Protein AF-C3YVS1-F1 (afdb_monomer)

Mean predicted aligned error: 5.92 Å

Solvent-accessible surface area (backbone atoms only — not comparable to full-atom values): 6008 Å² total; per-residue (Å²): 135,83,88,75,77,94,66,89,79,67,25,54,51,3,20,16,44,55,91,91,60,94,63,63,44,61,14,51,52,4,17,17,18,78,42,64,54,23,59,60,59,43,60,16,52,51,6,18,15,14,72,46,65,37,21,48,58,56,48,67,18,52,54,3,20,16,13,49,66,43,23,52,57,61,46,60,14,50,60,38,17,16,18,78,41,64,38,21,53,59,60,43,71,26,54,66,41,26,40,24,86,44,65,35,20,49,56,59,44,73,48,56,93,97,57,80,39,76,64,128

Secondary structure (DSSP, 8-state):
-----SSPPPPPTTEE--TT-SSPEEPPTTEE--STT-SSPEEPPTTEE--STT-SS-EEPPTTEE--TT-SSPEEPPTTEE--STTBSSPEEPPTTEE--STT-SS-EEPPTT------

Structure (mmCIF, N/CA/C/O backbone):
data_AF-C3YVS1-F1
#
_entry.id   AF-C3YVS1-F1
#
loop_
_atom_site.group_PDB
_atom_site.id
_atom_site.type_symbol
_atom_site.label_atom_id
_atom_site.label_alt_id
_atom_site.label_comp_id
_atom_site.label_asym_id
_atom_site.label_entity_id
_atom_site.label_seq_id
_atom_site.pdbx_PDB_ins_code
_atom_site.Cartn_x
_atom_site.Cartn_y
_atom_site.Cartn_z
_atom_site.occupancy
_atom_site.B_iso_or_equiv
_atom_site.auth_seq_id
_atom_site.auth_comp_id
_atom_site.auth_asym_id
_atom_site.auth_atom_id
_atom_site.pdbx_PDB_model_num
ATOM 1 N N . MET A 1 1 ? 28.703 -15.772 -34.503 1.00 38.44 1 MET A N 1
ATOM 2 C CA . MET A 1 1 ? 28.481 -14.381 -34.946 1.00 38.44 1 MET A CA 1
ATOM 3 C C . MET A 1 1 ? 27.187 -13.944 -34.296 1.00 38.44 1 MET A C 1
ATOM 5 O O . MET A 1 1 ? 26.177 -14.578 -34.560 1.00 38.44 1 MET A O 1
ATOM 9 N N . GLY A 1 2 ? 27.259 -13.029 -33.328 1.00 48.72 2 GLY A N 1
ATOM 10 C CA . GLY A 1 2 ? 26.084 -12.569 -32.587 1.00 48.72 2 GLY A CA 1
ATOM 11 C C . GLY A 1 2 ? 25.277 -11.610 -33.449 1.00 48.72 2 GLY A C 1
ATOM 12 O O . GLY A 1 2 ? 25.853 -10.711 -34.059 1.00 48.72 2 GLY A O 1
ATOM 13 N N . GLU A 1 3 ? 23.976 -11.841 -33.538 1.00 54.28 3 GLU A N 1
ATOM 14 C CA . GLU A 1 3 ? 23.042 -10.970 -34.240 1.00 54.28 3 GLU A CA 1
ATOM 15 C C . GLU A 1 3 ? 22.994 -9.623 -33.505 1.00 54.28 3 GLU A C 1
ATOM 17 O O . GLU A 1 3 ? 22.513 -9.527 -32.377 1.00 54.28 3 GLU A O 1
ATOM 22 N N . GLY A 1 4 ? 23.587 -8.592 -34.109 1.00 60.88 4 GLY A N 1
ATOM 23 C CA . GLY A 1 4 ? 23.464 -7.217 -33.639 1.00 60.88 4 GLY A CA 1
ATOM 24 C C . GLY A 1 4 ? 22.147 -6.626 -34.134 1.00 60.88 4 GLY A C 1
ATOM 25 O O . GLY A 1 4 ? 21.899 -6.626 -35.338 1.00 60.88 4 GLY A O 1
ATOM 26 N N . SER A 1 5 ? 21.314 -6.136 -33.215 1.00 69.19 5 SER A N 1
ATOM 27 C CA . SER A 1 5 ? 20.077 -5.412 -33.540 1.00 69.19 5 SER A CA 1
ATOM 28 C C . SER A 1 5 ? 20.389 -4.080 -34.234 1.00 69.19 5 SER A C 1
ATOM 30 O O . SER A 1 5 ? 21.301 -3.369 -33.813 1.00 69.19 5 SER A O 1
ATOM 32 N N . THR A 1 6 ? 19.622 -3.719 -35.268 1.00 78.44 6 THR A N 1
ATOM 33 C CA . THR A 1 6 ? 19.687 -2.401 -35.933 1.00 78.44 6 THR A CA 1
ATOM 34 C C . THR A 1 6 ? 18.857 -1.330 -35.231 1.00 78.44 6 THR A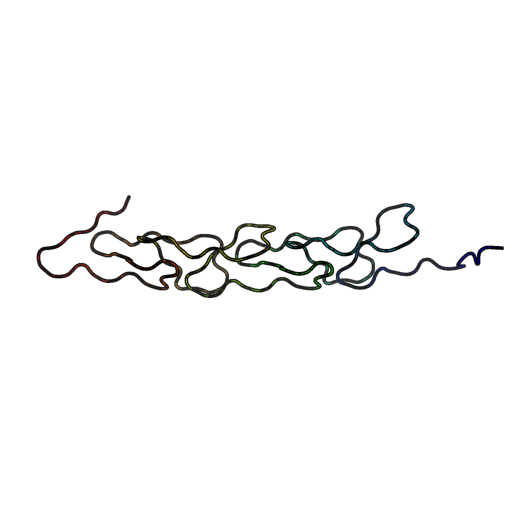 C 1
ATOM 36 O O . THR A 1 6 ? 18.905 -0.169 -35.630 1.00 78.44 6 THR A O 1
ATOM 39 N N . GLU A 1 7 ? 18.089 -1.705 -34.207 1.00 75.56 7 GLU A N 1
ATOM 40 C CA . GLU A 1 7 ? 17.150 -0.815 -33.527 1.00 75.56 7 GLU A CA 1
ATOM 41 C C . GLU A 1 7 ? 17.198 -1.005 -32.007 1.00 75.56 7 GLU A C 1
ATOM 43 O O . GLU A 1 7 ? 17.441 -2.105 -31.496 1.00 75.56 7 GLU A O 1
ATOM 48 N N . CYS A 1 8 ? 16.956 0.087 -31.281 1.00 82.00 8 CYS A N 1
ATOM 49 C CA . CYS A 1 8 ? 16.718 0.053 -29.843 1.00 82.00 8 CYS A CA 1
ATOM 50 C C . CYS A 1 8 ? 15.241 -0.266 -29.605 1.00 82.00 8 CYS A C 1
ATOM 52 O O . CYS A 1 8 ? 14.374 0.463 -30.080 1.00 82.00 8 CYS A O 1
ATOM 54 N N . LEU A 1 9 ? 14.960 -1.341 -28.868 1.00 86.94 9 LEU A N 1
ATOM 55 C CA . LEU A 1 9 ? 13.597 -1.701 -28.484 1.00 86.94 9 LEU A CA 1
ATOM 56 C C . LEU A 1 9 ? 13.250 -1.093 -27.121 1.00 86.94 9 LEU A C 1
ATOM 58 O O . LEU A 1 9 ? 14.022 -1.229 -26.169 1.00 86.94 9 LEU A O 1
ATOM 62 N N . ASP A 1 10 ? 12.068 -0.486 -27.020 1.00 89.69 10 ASP A N 1
ATOM 63 C CA . ASP A 1 10 ? 11.526 -0.026 -25.744 1.00 89.69 10 ASP A CA 1
ATOM 64 C C . ASP A 1 10 ? 11.265 -1.197 -24.797 1.00 89.69 10 ASP A C 1
ATOM 66 O O . ASP A 1 10 ? 10.708 -2.234 -25.172 1.00 89.69 10 ASP A O 1
ATOM 70 N N . CYS A 1 11 ? 11.604 -1.012 -23.522 1.00 91.75 11 CYS A N 1
ATOM 71 C CA . CYS A 1 11 ? 11.196 -1.973 -22.510 1.00 91.75 11 CYS A CA 1
ATOM 72 C C . CYS A 1 11 ? 9.676 -2.001 -22.376 1.00 91.75 11 CYS A C 1
ATOM 74 O O . CYS A 1 11 ? 9.061 -0.939 -22.343 1.00 91.75 11 CYS A O 1
ATOM 76 N N . PRO A 1 12 ? 9.048 -3.181 -22.262 1.00 94.06 12 PRO A N 1
ATOM 77 C CA . PRO A 1 12 ? 7.625 -3.244 -21.970 1.00 94.06 12 PRO A CA 1
ATOM 78 C C . PRO A 1 12 ? 7.338 -2.665 -20.578 1.00 94.06 12 PRO A C 1
ATOM 80 O O . PRO A 1 12 ? 8.220 -2.639 -19.714 1.00 94.06 12 PRO A O 1
ATOM 83 N N . ALA A 1 13 ? 6.087 -2.259 -20.350 1.00 94.88 13 ALA A N 1
ATOM 84 C CA . ALA A 1 13 ? 5.615 -1.860 -19.028 1.00 94.88 13 ALA A CA 1
ATOM 85 C C . ALA A 1 13 ? 5.919 -2.950 -17.980 1.00 94.88 13 ALA A C 1
ATOM 87 O O . ALA A 1 13 ? 6.004 -4.142 -18.289 1.00 94.88 13 ALA A O 1
ATOM 88 N N . GLY A 1 14 ? 6.140 -2.522 -16.742 1.00 94.81 14 GLY A N 1
ATOM 89 C CA . GLY A 1 14 ? 6.629 -3.363 -15.653 1.00 94.81 14 GLY A CA 1
ATOM 90 C C . GLY A 1 14 ? 8.130 -3.642 -15.716 1.00 94.81 14 GLY A C 1
ATOM 91 O O . GLY A 1 14 ? 8.688 -4.228 -14.792 1.00 94.81 14 GLY A O 1
ATOM 92 N N . LYS A 1 15 ? 8.826 -3.207 -16.769 1.00 96.00 15 LYS A N 1
ATOM 93 C CA . LYS A 1 15 ? 10.280 -3.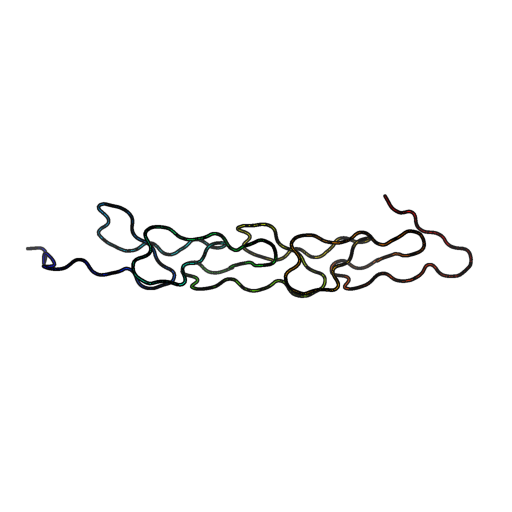303 -16.877 1.00 96.00 15 LYS A CA 1
ATOM 94 C C . LYS A 1 15 ? 10.901 -1.941 -17.142 1.00 96.00 15 LYS A C 1
ATOM 96 O O . LYS A 1 15 ? 10.233 -1.015 -17.590 1.00 96.00 15 LYS A O 1
ATOM 101 N N . TYR A 1 16 ? 12.198 -1.848 -16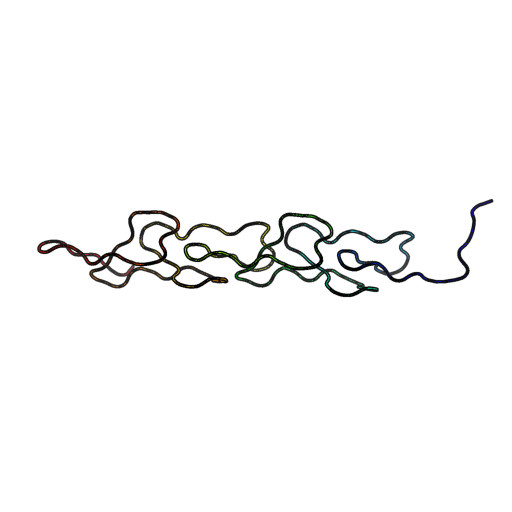.889 1.00 94.75 16 TYR A N 1
ATOM 102 C CA . TYR A 1 16 ? 12.992 -0.662 -17.154 1.00 94.75 16 TYR A CA 1
ATOM 103 C C . TYR A 1 16 ? 14.351 -1.016 -17.760 1.00 94.75 16 TYR A C 1
ATOM 105 O O . TYR A 1 16 ? 14.852 -2.138 -17.618 1.00 94.75 16 TYR A O 1
ATOM 113 N N . SER A 1 17 ? 14.970 -0.043 -18.423 1.00 93.38 17 SER A N 1
ATOM 114 C CA . SER A 1 17 ? 16.354 -0.140 -18.876 1.00 93.38 17 SER A CA 1
ATOM 115 C C . SER A 1 17 ? 17.076 1.194 -18.745 1.00 93.38 17 SER A C 1
ATOM 117 O O . SER A 1 17 ? 16.641 2.200 -19.294 1.00 93.38 17 SER A O 1
ATOM 119 N N . ASN A 1 18 ? 18.214 1.189 -18.050 1.00 88.50 18 ASN A N 1
ATOM 120 C CA . ASN A 1 18 ? 19.160 2.304 -18.032 1.00 88.50 18 ASN A CA 1
ATOM 121 C C . ASN A 1 18 ? 20.266 2.112 -19.091 1.00 88.50 18 ASN A C 1
ATOM 123 O O . ASN A 1 18 ? 20.315 1.084 -19.769 1.00 88.50 18 ASN A O 1
ATOM 127 N N . GLU A 1 19 ? 21.150 3.103 -19.236 1.00 86.94 19 GLU A N 1
ATOM 128 C CA . GLU A 1 19 ? 22.192 3.122 -20.274 1.00 86.94 19 GLU A CA 1
ATOM 129 C C . GLU A 1 19 ? 23.020 1.827 -20.353 1.00 86.94 19 GLU A C 1
ATOM 131 O O . GLU A 1 19 ? 23.465 1.280 -19.342 1.00 86.94 19 GLU A O 1
ATOM 136 N N . GLY A 1 20 ? 23.245 1.358 -21.586 1.00 80.12 20 GLY A N 1
ATOM 137 C CA . GLY A 1 20 ? 24.151 0.248 -21.894 1.00 80.12 20 GLY A CA 1
ATOM 138 C C . GLY A 1 20 ? 23.620 -1.159 -21.602 1.00 80.12 20 GLY A C 1
ATOM 139 O O . GLY A 1 20 ? 24.382 -2.120 -21.708 1.00 80.12 20 GLY A O 1
ATOM 140 N N . ARG A 1 21 ? 22.342 -1.323 -21.236 1.00 81.38 21 ARG A N 1
ATOM 141 C CA . ARG A 1 21 ? 21.767 -2.657 -21.012 1.00 81.38 21 ARG A CA 1
ATOM 142 C C . ARG A 1 21 ? 21.483 -3.402 -22.311 1.00 81.38 21 ARG A C 1
ATOM 144 O O . ARG A 1 21 ? 20.989 -2.846 -23.283 1.00 81.38 21 ARG A O 1
ATOM 151 N N . THR A 1 22 ? 21.718 -4.709 -22.264 1.00 84.88 22 THR A N 1
ATOM 152 C CA . THR A 1 22 ? 21.375 -5.661 -23.330 1.00 84.88 22 THR A CA 1
ATOM 153 C C . THR A 1 22 ? 19.995 -6.301 -23.139 1.00 84.88 22 THR A C 1
ATOM 155 O O . THR A 1 22 ? 19.521 -7.001 -24.029 1.00 84.88 22 THR A O 1
ATOM 158 N N . ALA A 1 23 ? 19.349 -6.077 -21.986 1.00 87.75 23 ALA A N 1
ATOM 159 C CA . ALA A 1 23 ? 18.009 -6.561 -21.659 1.00 87.75 23 ALA A CA 1
ATOM 160 C C . ALA A 1 23 ? 17.334 -5.694 -20.578 1.00 87.75 23 ALA A C 1
ATOM 162 O O . ALA A 1 23 ? 17.999 -5.148 -19.692 1.00 87.75 23 ALA A O 1
ATOM 163 N N . CYS A 1 24 ? 16.002 -5.629 -20.6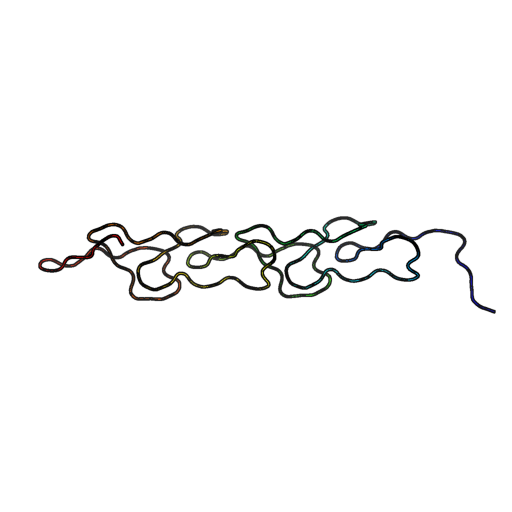12 1.00 93.00 24 CYS A N 1
ATOM 164 C CA . CYS A 1 24 ? 15.190 -4.926 -19.617 1.00 93.00 24 CYS A CA 1
ATOM 165 C C . CYS A 1 24 ? 15.158 -5.664 -18.272 1.00 93.00 24 CYS A C 1
ATOM 167 O O . CYS A 1 24 ? 14.922 -6.875 -18.237 1.00 93.00 24 CYS A O 1
ATOM 169 N N . ALA A 1 25 ? 15.311 -4.935 -17.165 1.00 94.94 25 ALA A N 1
ATOM 170 C CA . ALA A 1 25 ? 15.080 -5.471 -15.825 1.00 94.94 25 ALA A CA 1
ATOM 171 C C . ALA A 1 25 ? 13.616 -5.299 -15.404 1.00 94.94 25 ALA A C 1
ATOM 173 O O . ALA A 1 25 ? 13.027 -4.261 -15.700 1.00 94.94 25 ALA A O 1
ATOM 174 N N . PRO A 1 26 ? 13.019 -6.279 -14.707 1.00 96.06 26 PRO A N 1
ATOM 175 C CA . PRO A 1 26 ? 11.717 -6.088 -14.082 1.00 96.06 26 PRO A CA 1
ATOM 176 C C . PRO A 1 26 ? 11.796 -5.047 -12.958 1.00 96.06 26 PRO A C 1
ATOM 178 O O . PRO A 1 26 ? 12.831 -4.910 -12.304 1.00 96.06 26 PRO A O 1
ATOM 181 N N . CYS A 1 27 ? 10.696 -4.332 -12.723 1.00 96.75 27 CYS A N 1
ATOM 182 C CA . CYS A 1 27 ? 10.520 -3.559 -11.495 1.00 96.75 27 CYS A CA 1
ATOM 183 C C . CYS A 1 27 ? 10.553 -4.485 -10.285 1.00 96.75 27 CYS A C 1
ATOM 185 O O . CYS A 1 27 ? 9.999 -5.582 -10.359 1.00 96.75 27 CYS A O 1
ATOM 187 N N . ALA A 1 28 ? 11.186 -4.065 -9.190 1.00 96.94 28 ALA A N 1
ATOM 188 C CA . ALA A 1 28 ? 11.189 -4.867 -7.976 1.00 96.94 28 ALA A CA 1
ATOM 189 C C . ALA A 1 28 ? 9.789 -4.888 -7.339 1.00 96.94 28 ALA A C 1
ATOM 191 O O . ALA A 1 28 ? 8.934 -4.049 -7.634 1.00 96.94 28 ALA A O 1
ATOM 192 N N . ALA A 1 29 ? 9.547 -5.834 -6.432 1.00 96.50 29 ALA A N 1
ATOM 193 C CA . ALA A 1 29 ? 8.349 -5.788 -5.601 1.00 96.50 29 ALA A CA 1
ATOM 194 C C . ALA A 1 29 ? 8.319 -4.471 -4.797 1.00 96.50 29 ALA A C 1
ATOM 196 O O . ALA A 1 29 ? 9.340 -4.016 -4.283 1.00 96.50 29 ALA A O 1
ATOM 197 N N . GLY A 1 30 ? 7.138 -3.864 -4.684 1.00 96.69 30 GLY A N 1
ATOM 198 C CA . GLY A 1 30 ? 6.961 -2.518 -4.133 1.00 96.69 30 GLY A CA 1
ATOM 199 C C . GLY A 1 30 ? 7.198 -1.396 -5.146 1.00 96.69 30 GLY A C 1
ATOM 200 O O . GLY A 1 30 ? 7.023 -0.227 -4.805 1.00 96.69 30 GLY A O 1
ATOM 201 N N . GLU A 1 31 ? 7.531 -1.729 -6.391 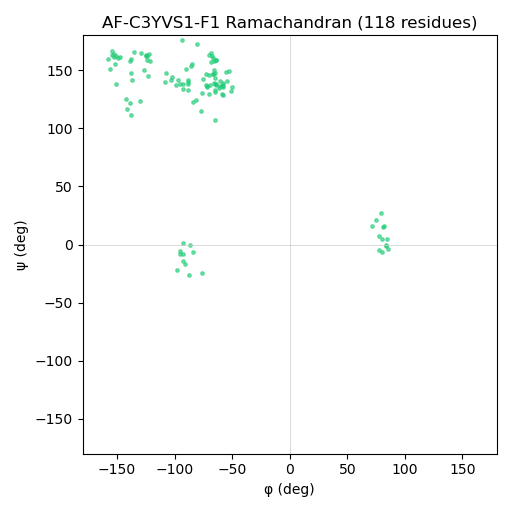1.00 97.69 31 GLU A N 1
ATOM 202 C CA . GLU A 1 31 ? 7.667 -0.795 -7.503 1.00 97.69 31 GLU A CA 1
ATOM 203 C C . GLU A 1 31 ? 6.779 -1.211 -8.684 1.00 97.69 31 GLU A C 1
ATOM 205 O O . GLU A 1 31 ? 6.307 -2.349 -8.779 1.00 97.69 31 GLU A O 1
ATOM 210 N N . PHE A 1 32 ? 6.548 -0.268 -9.592 1.00 97.38 32 PHE A N 1
ATOM 211 C CA . PHE A 1 32 ? 5.797 -0.463 -10.818 1.00 97.38 32 PHE A CA 1
ATOM 212 C C . PHE A 1 32 ? 6.330 0.414 -11.956 1.00 97.38 32 PHE A C 1
ATOM 214 O O . PHE A 1 32 ? 7.024 1.407 -11.739 1.00 97.38 32 PHE A O 1
ATOM 221 N N . SER A 1 33 ? 5.985 0.058 -13.189 1.00 96.94 33 SER A N 1
ATOM 222 C CA . SER A 1 33 ? 6.147 0.929 -14.354 1.00 96.94 33 SER A CA 1
ATOM 223 C C . SER A 1 33 ? 4.945 0.759 -15.270 1.00 96.94 33 SER A C 1
ATOM 225 O O . SER A 1 33 ? 4.719 -0.324 -15.805 1.00 96.94 33 SER A O 1
ATOM 227 N N . ASN A 1 34 ? 4.167 1.818 -15.465 1.00 96.12 34 ASN A N 1
ATOM 228 C CA . ASN A 1 34 ? 2.955 1.776 -16.284 1.00 96.12 34 ASN A CA 1
ATOM 229 C C . ASN A 1 34 ? 3.195 2.176 -17.750 1.00 96.12 34 ASN A C 1
ATOM 231 O O . ASN A 1 34 ? 2.243 2.219 -18.527 1.00 96.12 34 ASN A O 1
ATOM 235 N N . ILE A 1 35 ? 4.438 2.491 -18.128 1.00 94.50 35 ILE A N 1
ATOM 236 C CA . ILE A 1 35 ? 4.791 2.959 -19.472 1.00 94.50 35 ILE A CA 1
ATOM 237 C C . ILE A 1 35 ? 5.848 2.057 -20.120 1.00 94.50 35 ILE A C 1
ATOM 239 O O . ILE A 1 35 ? 6.737 1.551 -19.429 1.00 94.50 35 ILE A O 1
ATOM 243 N N . PRO A 1 36 ? 5.785 1.856 -21.447 1.00 92.56 36 PRO A N 1
ATOM 244 C CA . PRO A 1 36 ? 6.913 1.311 -22.183 1.00 92.56 36 PRO A CA 1
ATOM 245 C C . PRO A 1 36 ? 8.075 2.319 -22.221 1.00 92.56 36 PRO A C 1
ATOM 247 O O . PRO A 1 36 ? 7.873 3.521 -22.054 1.00 92.56 36 PRO A O 1
ATOM 250 N N . GLY A 1 37 ? 9.296 1.828 -22.430 1.00 91.62 37 GLY A N 1
ATOM 251 C CA . GLY A 1 37 ? 10.501 2.658 -22.529 1.00 91.62 37 GLY A CA 1
ATOM 252 C C . GLY A 1 37 ? 10.955 3.267 -21.198 1.00 91.62 37 GLY A C 1
ATOM 253 O O . GLY A 1 37 ? 11.753 4.202 -21.186 1.00 91.62 37 GLY A O 1
ATOM 254 N N . ALA A 1 38 ? 10.458 2.764 -20.062 1.00 93.75 38 ALA A N 1
ATOM 255 C CA . ALA A 1 38 ? 10.833 3.287 -18.754 1.00 93.75 38 ALA A CA 1
ATOM 256 C C . ALA A 1 38 ? 12.341 3.131 -18.492 1.00 93.75 38 ALA A C 1
ATOM 258 O O . ALA A 1 38 ? 12.929 2.067 -18.701 1.00 93.75 38 ALA A O 1
ATOM 259 N N . THR A 1 39 ? 12.969 4.190 -17.986 1.00 94.31 39 THR A N 1
ATOM 260 C CA . THR A 1 39 ? 14.390 4.185 -17.599 1.00 94.31 39 THR A CA 1
ATOM 261 C C . THR A 1 39 ? 14.600 3.796 -16.136 1.00 94.31 39 THR A C 1
ATOM 263 O O . THR A 1 39 ? 15.698 3.394 -15.751 1.00 94.31 39 THR A O 1
ATOM 266 N N . SER A 1 40 ? 13.538 3.860 -15.333 1.00 94.81 40 SER A N 1
ATOM 267 C CA . SER A 1 40 ? 13.470 3.432 -13.938 1.00 94.81 40 SER A CA 1
ATOM 268 C C . SER A 1 40 ? 12.038 3.036 -13.569 1.00 94.81 40 SER A C 1
ATOM 270 O O . SER A 1 40 ? 11.083 3.407 -14.253 1.00 94.81 40 SER A O 1
ATOM 272 N N . CYS A 1 41 ? 11.888 2.281 -12.482 1.00 96.38 41 CYS A N 1
ATOM 273 C CA . CYS A 1 41 ? 10.584 1.981 -11.900 1.00 96.38 41 CYS A CA 1
ATOM 274 C C . CYS A 1 41 ? 10.188 3.033 -10.865 1.00 96.38 41 CYS A C 1
ATOM 276 O O . CYS A 1 41 ? 11.037 3.657 -10.227 1.00 96.38 41 CYS A O 1
ATOM 278 N N . GLN A 1 42 ? 8.884 3.234 -10.709 1.00 97.00 42 GLN A N 1
ATOM 279 C CA . GLN A 1 42 ? 8.311 4.095 -9.686 1.00 97.00 42 GLN A CA 1
ATOM 280 C C . GLN A 1 42 ? 7.928 3.253 -8.474 1.00 97.00 42 GLN A C 1
ATOM 282 O O . GLN A 1 42 ? 7.355 2.177 -8.617 1.00 97.00 42 GLN A O 1
ATOM 287 N N . LYS A 1 43 ? 8.201 3.738 -7.264 1.00 97.69 43 LYS A N 1
ATOM 288 C CA . LYS A 1 43 ? 7.709 3.075 -6.054 1.00 97.69 43 LYS A CA 1
ATOM 289 C C . LYS A 1 43 ? 6.192 3.157 -5.983 1.00 97.69 43 LYS A C 1
ATOM 291 O O . LYS A 1 43 ? 5.605 4.171 -6.363 1.00 97.69 43 LYS A O 1
ATOM 296 N N . CYS A 1 44 ? 5.570 2.127 -5.422 1.00 97.75 44 CYS A N 1
ATOM 297 C CA . CYS A 1 44 ? 4.163 2.202 -5.073 1.00 97.75 44 CYS A CA 1
ATOM 298 C C . CYS A 1 44 ? 3.931 3.362 -4.103 1.00 97.75 44 CYS A C 1
ATOM 300 O O . CYS A 1 44 ? 4.635 3.443 -3.090 1.00 97.75 44 CYS A O 1
ATOM 302 N N . PRO A 1 45 ? 2.973 4.259 -4.387 1.00 97.56 45 PRO A N 1
ATOM 303 C CA . PRO A 1 45 ? 2.667 5.357 -3.486 1.00 97.56 45 PRO A CA 1
ATOM 304 C C . PRO A 1 45 ? 2.130 4.818 -2.156 1.00 97.56 45 PRO A C 1
ATOM 306 O O . PRO A 1 45 ? 1.618 3.697 -2.081 1.00 97.56 45 PRO A O 1
ATOM 309 N N . ALA A 1 46 ? 2.219 5.631 -1.102 1.00 97.44 46 ALA A N 1
ATOM 310 C CA . ALA A 1 46 ? 1.616 5.289 0.181 1.00 97.44 46 ALA A CA 1
ATOM 311 C C . ALA A 1 46 ? 0.114 4.981 0.014 1.00 97.44 46 ALA A C 1
ATOM 313 O O . ALA A 1 46 ? -0.583 5.604 -0.788 1.00 97.44 46 ALA A O 1
ATOM 314 N N . GLY A 1 47 ? -0.367 3.978 0.744 1.00 97.38 47 GLY A N 1
ATOM 315 C CA . GLY A 1 47 ? -1.692 3.390 0.567 1.00 97.38 47 GLY A CA 1
AT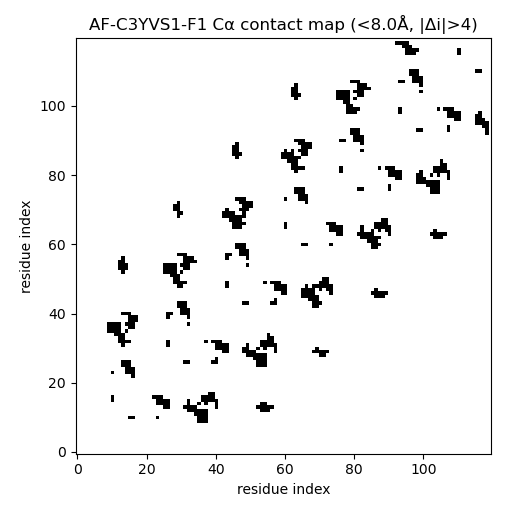OM 316 C C . GLY A 1 47 ? -1.780 2.334 -0.533 1.00 97.38 47 GLY A C 1
ATOM 317 O O . GLY A 1 47 ? -2.843 1.740 -0.711 1.00 97.38 47 GLY A O 1
ATOM 318 N N . GLN A 1 48 ? -0.692 2.056 -1.251 1.00 98.12 48 GLN A N 1
ATOM 319 C CA . GLN A 1 48 ? -0.637 1.005 -2.263 1.00 98.12 48 GLN A CA 1
ATOM 320 C C . GLN A 1 48 ? 0.574 0.090 -2.054 1.00 98.12 48 GLN A C 1
ATOM 322 O O . GLN A 1 48 ? 1.489 0.396 -1.285 1.00 98.12 48 GLN A O 1
ATOM 327 N N . TYR A 1 49 ? 0.559 -1.063 -2.715 1.00 97.75 49 TYR A N 1
ATOM 328 C CA . TYR A 1 49 ? 1.623 -2.059 -2.644 1.00 97.75 49 TYR A CA 1
ATOM 329 C C . TYR A 1 49 ? 1.732 -2.869 -3.936 1.00 97.75 49 TYR A C 1
ATOM 331 O O . TYR A 1 49 ? 0.794 -2.932 -4.723 1.00 97.75 49 TYR A O 1
ATOM 339 N N . SER A 1 50 ? 2.864 -3.532 -4.142 1.00 97.56 50 SER A N 1
ATOM 340 C CA . SER A 1 50 ? 3.071 -4.461 -5.258 1.00 97.56 50 SER A CA 1
ATOM 341 C C . SER A 1 50 ? 3.828 -5.686 -4.756 1.00 97.56 50 SER A C 1
ATOM 343 O O . SER A 1 50 ? 4.914 -5.557 -4.195 1.00 97.56 50 SER A O 1
ATOM 345 N N . THR A 1 51 ? 3.255 -6.878 -4.913 1.00 95.69 51 THR A N 1
ATOM 346 C CA . THR A 1 51 ? 3.875 -8.132 -4.447 1.00 95.69 51 THR A CA 1
ATOM 347 C C . THR A 1 51 ? 4.805 -8.755 -5.478 1.00 95.69 51 THR A C 1
ATOM 349 O O . THR A 1 51 ? 5.710 -9.497 -5.103 1.00 95.69 51 THR A O 1
ATOM 352 N N . ALA A 1 52 ? 4.570 -8.489 -6.762 1.00 94.12 52 ALA A N 1
ATOM 353 C CA . ALA A 1 52 ? 5.258 -9.143 -7.861 1.00 94.12 52 ALA A CA 1
ATOM 354 C C . ALA A 1 52 ? 6.322 -8.234 -8.475 1.00 94.12 52 ALA A C 1
ATOM 356 O O . ALA A 1 52 ? 6.111 -7.033 -8.664 1.00 94.12 52 ALA A O 1
ATOM 357 N N . GLU A 1 53 ? 7.446 -8.838 -8.852 1.00 95.56 53 GLU A N 1
ATOM 358 C CA . GLU A 1 53 ? 8.371 -8.203 -9.780 1.00 95.56 53 GLU A CA 1
ATOM 359 C C . GLU A 1 53 ? 7.696 -8.030 -11.144 1.00 95.56 53 GLU A C 1
ATOM 361 O O . GLU A 1 53 ? 6.885 -8.856 -11.567 1.00 95.56 53 GLU A O 1
ATOM 366 N N . GLY A 1 54 ? 8.050 -6.972 -11.864 1.00 95.44 54 GLY A N 1
ATOM 367 C CA . GLY A 1 54 ? 7.487 -6.730 -13.187 1.00 95.44 54 GLY A CA 1
ATOM 368 C C . GLY A 1 54 ? 6.105 -6.076 -13.175 1.00 95.44 54 GLY A C 1
ATOM 369 O O . GLY A 1 54 ? 5.411 -6.115 -14.189 1.00 95.44 54 GLY A O 1
ATOM 370 N N . SER A 1 55 ? 5.676 -5.518 -12.042 1.00 96.88 55 SER A N 1
ATOM 371 C CA . SER A 1 55 ? 4.329 -4.962 -11.905 1.00 96.88 55 SER A CA 1
ATOM 372 C C . SER A 1 55 ? 4.133 -3.693 -12.734 1.00 96.88 55 SER A C 1
ATOM 374 O O . SER A 1 55 ? 4.989 -2.809 -12.779 1.00 96.88 55 SER A O 1
ATOM 376 N N . THR A 1 56 ? 2.981 -3.589 -13.392 1.00 97.00 56 THR A N 1
ATOM 377 C CA . THR A 1 56 ? 2.589 -2.415 -14.190 1.00 97.00 56 THR A CA 1
ATOM 378 C C . THR A 1 56 ? 1.781 -1.397 -13.395 1.00 97.00 56 THR A C 1
ATOM 380 O O . THR A 1 56 ? 1.604 -0.266 -13.835 1.00 97.00 56 THR A O 1
ATOM 383 N N . GLU A 1 57 ? 1.295 -1.799 -12.227 1.00 96.50 57 GLU A N 1
ATOM 384 C CA . GLU A 1 57 ? 0.446 -1.020 -11.337 1.00 96.50 57 GLU A CA 1
ATOM 385 C C . GLU A 1 57 ? 0.638 -1.485 -9.891 1.00 96.50 57 GLU A C 1
ATOM 387 O O . GLU A 1 57 ? 1.170 -2.568 -9.637 1.00 96.50 57 GLU A O 1
ATOM 392 N N . CYS A 1 58 ? 0.184 -0.666 -8.946 1.00 97.44 58 CYS A N 1
ATOM 393 C CA . CYS A 1 58 ? 0.149 -1.015 -7.534 1.00 97.44 58 CYS A CA 1
ATOM 394 C C . CYS A 1 58 ? -1.288 -1.272 -7.086 1.00 97.44 58 CYS A C 1
ATOM 396 O O . CYS A 1 58 ? -2.241 -0.653 -7.553 1.00 97.44 58 CYS A O 1
ATOM 398 N N . VAL A 1 59 ? -1.434 -2.187 -6.138 1.00 97.69 59 VAL A N 1
ATOM 399 C CA . VAL A 1 59 ? -2.708 -2.584 -5.553 1.00 97.69 59 VAL A CA 1
ATOM 400 C C . VAL A 1 59 ? -3.017 -1.681 -4.366 1.00 97.69 59 VAL A C 1
ATOM 402 O O . VAL A 1 59 ? -2.173 -1.457 -3.501 1.00 97.69 59 VAL A O 1
ATOM 405 N N . VAL A 1 60 ? -4.245 -1.173 -4.300 1.00 97.94 60 VAL A N 1
ATOM 406 C CA . VAL A 1 60 ? -4.708 -0.313 -3.204 1.00 97.94 60 VAL A CA 1
ATOM 407 C C . VAL A 1 60 ? -4.915 -1.130 -1.928 1.00 97.94 60 VAL A C 1
ATOM 409 O O . VAL A 1 60 ? -5.487 -2.222 -1.957 1.00 97.94 60 VAL A O 1
ATOM 412 N N . CYS A 1 61 ? -4.487 -0.592 -0.786 1.00 97.81 61 CYS A N 1
ATOM 413 C CA . CYS A 1 61 ? -4.750 -1.212 0.505 1.00 97.81 61 CYS A CA 1
ATOM 414 C C . CYS A 1 61 ? -6.246 -1.230 0.830 1.00 97.81 61 CYS A C 1
ATOM 416 O O . CYS A 1 61 ? -6.907 -0.196 0.701 1.00 97.81 61 CYS A O 1
ATOM 418 N N . PRO A 1 62 ? -6.802 -2.366 1.286 1.00 97.69 62 PRO A N 1
ATOM 419 C CA . PRO A 1 62 ? -8.177 -2.400 1.761 1.00 97.69 62 PRO A CA 1
ATOM 420 C C . PRO A 1 62 ? -8.328 -1.563 3.039 1.00 97.69 62 PRO A C 1
ATOM 422 O O . PRO A 1 62 ? -7.349 -1.308 3.744 1.00 97.69 62 PRO A O 1
ATOM 425 N N . ALA A 1 63 ? -9.566 -1.179 3.357 1.00 96.94 63 ALA A N 1
ATOM 426 C CA . ALA A 1 63 ? -9.878 -0.559 4.641 1.00 96.94 63 ALA A CA 1
ATOM 427 C C . ALA A 1 63 ? -9.413 -1.456 5.804 1.00 96.94 63 ALA A C 1
ATOM 429 O O . ALA A 1 63 ? -9.355 -2.682 5.687 1.00 96.94 63 ALA A O 1
ATOM 430 N N . GLY A 1 64 ? -9.031 -0.823 6.909 1.00 97.06 64 GLY A N 1
ATOM 431 C CA . GLY A 1 64 ? -8.405 -1.473 8.055 1.00 97.06 64 GLY A CA 1
ATOM 432 C C . GLY A 1 64 ? -6.911 -1.737 7.876 1.00 97.06 64 GLY A C 1
ATOM 433 O O . GLY A 1 64 ? -6.247 -2.142 8.825 1.00 97.06 64 GLY A O 1
ATOM 434 N N . LYS A 1 65 ? -6.343 -1.487 6.693 1.00 98.19 65 LYS A N 1
ATOM 435 C CA . LYS A 1 65 ? -4.906 -1.620 6.444 1.00 98.19 65 LYS A CA 1
ATOM 436 C C . LYS A 1 65 ? -4.306 -0.325 5.920 1.00 98.19 65 LYS A C 1
ATOM 438 O O . LYS A 1 65 ? -5.008 0.513 5.357 1.00 98.19 65 LYS A O 1
ATOM 443 N N . TYR A 1 66 ? -2.996 -0.198 6.070 1.00 97.75 66 TYR A N 1
ATOM 444 C CA . TYR A 1 66 ? -2.215 0.914 5.552 1.00 97.75 66 TYR A CA 1
ATOM 445 C C . TYR A 1 66 ? -0.932 0.429 4.876 1.00 97.75 66 TYR A C 1
ATOM 447 O O . TYR A 1 66 ? -0.529 -0.726 5.019 1.00 97.75 66 TYR A O 1
ATOM 455 N N . SER A 1 67 ? -0.291 1.307 4.111 1.00 97.81 67 SER A N 1
ATOM 456 C CA . SER A 1 67 ? 1.011 1.035 3.503 1.00 97.81 67 SER A CA 1
ATOM 457 C C . SER A 1 67 ? 1.801 2.327 3.332 1.00 97.81 67 SER A C 1
ATOM 459 O O . SER A 1 67 ? 1.255 3.342 2.905 1.00 97.81 67 SER A O 1
ATOM 461 N N . ASN A 1 68 ? 3.097 2.280 3.629 1.00 96.75 68 ASN A N 1
ATOM 462 C CA . ASN A 1 68 ? 4.033 3.350 3.287 1.00 96.75 68 ASN A CA 1
ATOM 463 C C . ASN A 1 68 ? 4.468 3.255 1.812 1.00 96.75 68 ASN A C 1
ATOM 465 O O . ASN A 1 68 ? 4.168 2.286 1.118 1.00 96.75 68 ASN A O 1
ATOM 469 N N . GLU A 1 69 ? 5.204 4.251 1.321 1.00 97.12 69 GLU A N 1
ATOM 470 C CA . GLU A 1 69 ? 5.771 4.203 -0.031 1.00 97.12 69 GLU A CA 1
ATOM 471 C C . GLU A 1 69 ? 6.696 2.983 -0.216 1.00 97.12 69 GLU A C 1
ATOM 473 O O . GLU A 1 69 ? 7.531 2.679 0.640 1.00 97.12 69 GLU A O 1
ATOM 478 N N . GLY A 1 70 ? 6.572 2.300 -1.355 1.00 96.00 70 GLY A N 1
ATOM 479 C CA . GLY A 1 70 ? 7.481 1.230 -1.765 1.00 96.00 70 GLY A CA 1
ATOM 480 C C . GLY A 1 70 ? 7.293 -0.097 -1.028 1.00 96.00 70 GLY A C 1
ATOM 481 O O . GLY A 1 70 ? 8.225 -0.897 -0.965 1.00 96.00 70 GLY A O 1
ATOM 482 N N . ARG A 1 71 ? 6.128 -0.343 -0.417 1.00 97.12 71 ARG A N 1
ATOM 483 C CA . ARG A 1 71 ? 5.870 -1.603 0.296 1.00 97.12 71 ARG A CA 1
ATOM 484 C C . ARG A 1 71 ? 5.360 -2.691 -0.638 1.00 97.12 71 ARG A C 1
ATOM 486 O O . ARG A 1 71 ? 4.701 -2.447 -1.646 1.00 97.12 71 ARG A O 1
ATOM 493 N N . THR A 1 72 ? 5.620 -3.925 -0.228 1.00 97.25 72 THR A N 1
ATOM 494 C CA . THR A 1 72 ? 5.182 -5.137 -0.923 1.00 97.25 72 THR A CA 1
ATOM 495 C C . THR A 1 72 ? 3.878 -5.710 -0.378 1.00 97.25 72 THR A C 1
ATOM 497 O O . THR A 1 72 ? 3.350 -6.665 -0.935 1.00 97.25 72 THR A O 1
ATOM 500 N N . MET A 1 73 ? 3.350 -5.141 0.707 1.00 97.00 73 MET A N 1
ATOM 501 C CA . MET A 1 73 ? 2.091 -5.536 1.332 1.00 97.00 73 MET A CA 1
ATOM 502 C C . MET A 1 73 ? 1.523 -4.396 2.178 1.00 97.00 73 MET A C 1
ATOM 504 O O . MET A 1 73 ? 2.266 -3.519 2.619 1.00 97.00 73 MET A O 1
ATOM 508 N N . CYS A 1 74 ? 0.221 -4.459 2.456 1.00 97.56 74 CYS A N 1
ATOM 509 C CA . CYS A 1 74 ? -0.423 -3.595 3.441 1.00 97.56 74 CYS A CA 1
ATOM 510 C C . CYS A 1 74 ? -0.379 -4.212 4.836 1.00 97.56 74 CYS A C 1
ATOM 512 O O . CYS A 1 74 ? -0.687 -5.396 5.016 1.00 97.56 74 CYS A O 1
ATOM 514 N N . GLU A 1 75 ? -0.095 -3.379 5.823 1.00 97.50 75 GLU A N 1
ATOM 515 C CA . GLU A 1 75 ? -0.071 -3.728 7.236 1.00 97.50 75 GLU A CA 1
ATOM 516 C C . GLU A 1 75 ? -1.438 -3.441 7.866 1.00 97.50 75 GLU A C 1
ATOM 518 O O . GLU A 1 75 ? -2.067 -2.434 7.531 1.00 97.50 75 GLU A O 1
ATOM 523 N N . PRO A 1 76 ? -1.960 -4.326 8.731 1.00 97.75 76 PRO A N 1
ATOM 524 C CA . PRO A 1 76 ? -3.187 -4.041 9.460 1.00 97.75 76 PRO A CA 1
ATOM 525 C C . PRO A 1 76 ? -2.978 -2.886 10.444 1.00 97.75 76 PRO A C 1
ATOM 527 O O . PRO A 1 76 ? -1.903 -2.740 11.021 1.00 97.75 76 PRO A O 1
ATOM 530 N N . CYS A 1 77 ? -4.020 -2.086 10.663 1.00 97.12 77 CYS A N 1
ATOM 531 C CA . CYS A 1 77 ? -4.034 -1.136 11.771 1.00 97.12 77 CYS A CA 1
ATOM 532 C C . CYS A 1 77 ? -3.916 -1.877 13.097 1.00 97.12 77 CYS A C 1
ATOM 534 O O . CYS A 1 77 ? -4.583 -2.898 13.275 1.00 97.12 77 CYS A O 1
ATOM 536 N N . ALA A 1 78 ? -3.092 -1.375 14.016 1.00 96.12 78 ALA A N 1
ATOM 537 C CA . ALA A 1 78 ? -2.934 -1.995 15.321 1.00 96.12 78 ALA A CA 1
ATOM 538 C C . ALA A 1 78 ? -4.211 -1.846 16.165 1.00 96.12 78 ALA A C 1
ATOM 540 O O . ALA A 1 78 ? -5.089 -1.025 15.884 1.00 96.12 78 ALA A O 1
ATOM 541 N N . ALA A 1 79 ? -4.313 -2.625 17.243 1.00 94.19 79 ALA A N 1
ATOM 542 C CA . ALA A 1 79 ? -5.355 -2.406 18.241 1.00 94.19 79 ALA A CA 1
ATOM 543 C C . ALA A 1 79 ? -5.259 -0.976 18.808 1.00 94.19 79 ALA A C 1
ATOM 545 O O . ALA A 1 79 ? -4.175 -0.475 19.099 1.00 94.19 79 ALA A O 1
ATOM 546 N N . GLY A 1 80 ? -6.408 -0.323 18.967 1.00 94.12 80 GLY A N 1
ATOM 547 C CA . GLY A 1 80 ? -6.498 1.101 19.299 1.00 94.12 80 GLY A CA 1
ATOM 548 C C . GLY A 1 80 ? -6.432 2.033 18.086 1.00 94.12 80 GLY A C 1
ATOM 549 O O . GLY A 1 80 ? -6.631 3.234 18.251 1.00 94.12 80 GLY A O 1
ATOM 550 N N . GLU A 1 81 ? -6.225 1.499 16.883 1.00 96.06 81 GLU A N 1
ATOM 551 C CA . GLU A 1 81 ? -6.256 2.240 15.626 1.00 96.06 81 GLU A CA 1
ATOM 552 C C . GLU A 1 81 ? -7.293 1.656 14.657 1.00 96.06 81 GLU A C 1
ATOM 554 O O . GLU A 1 81 ? -7.796 0.538 14.825 1.00 96.06 81 GLU A O 1
ATOM 559 N N . PHE A 1 82 ? -7.625 2.440 13.635 1.00 96.19 82 PHE A N 1
ATOM 560 C CA . PHE A 1 82 ? -8.535 2.063 12.569 1.00 96.19 82 PHE A CA 1
ATOM 561 C C . PHE A 1 82 ? -8.178 2.742 11.243 1.00 96.19 82 PHE A C 1
ATOM 563 O O . PHE A 1 82 ? -7.507 3.771 11.203 1.00 96.19 82 PHE A O 1
ATOM 570 N N . SER A 1 83 ? -8.668 2.185 10.140 1.00 97.25 83 SER A N 1
ATOM 571 C CA . SER A 1 83 ? -8.678 2.859 8.842 1.00 97.25 83 SER A CA 1
ATOM 572 C C . SER A 1 83 ? -10.012 2.613 8.152 1.00 97.25 83 SER A C 1
ATOM 574 O O . SER A 1 83 ? -10.323 1.499 7.739 1.00 97.25 83 SER A O 1
ATOM 576 N N . ASN A 1 84 ? -10.818 3.659 8.021 1.00 96.12 84 ASN A N 1
ATOM 577 C CA . ASN A 1 84 ? -12.152 3.582 7.425 1.00 96.12 84 ASN A CA 1
ATOM 578 C C . ASN A 1 84 ? -12.150 3.729 5.894 1.00 96.12 84 ASN A C 1
ATOM 580 O O . ASN A 1 84 ? -13.213 3.708 5.277 1.00 96.12 84 ASN A O 1
ATOM 584 N N . THR A 1 85 ? -10.982 3.913 5.273 1.00 95.69 85 THR A N 1
ATOM 585 C CA . THR A 1 85 ? -10.848 4.147 3.831 1.00 95.69 85 THR A CA 1
ATOM 586 C C . THR A 1 85 ? -9.872 3.165 3.201 1.00 95.69 85 THR A C 1
ATOM 588 O O . THR A 1 85 ? -8.929 2.691 3.833 1.00 95.69 85 THR A O 1
ATOM 591 N N . THR A 1 86 ? -10.102 2.840 1.931 1.00 97.12 86 THR A N 1
ATOM 592 C CA . THR A 1 86 ? -9.103 2.148 1.113 1.00 97.12 86 THR A CA 1
ATOM 593 C C . THR A 1 86 ? -7.978 3.109 0.754 1.00 97.12 86 THR A C 1
ATOM 595 O O . THR A 1 86 ? -8.230 4.288 0.514 1.00 97.12 86 THR A O 1
ATOM 598 N N . GLY A 1 87 ? -6.754 2.605 0.638 1.00 96.88 87 GLY A N 1
ATOM 599 C CA . GLY A 1 87 ? -5.610 3.414 0.230 1.00 96.88 87 GLY A CA 1
ATOM 600 C C . GLY A 1 87 ? -5.030 4.275 1.347 1.00 96.88 87 GLY A C 1
ATOM 601 O O . GLY A 1 87 ? -4.453 5.324 1.073 1.00 96.88 87 GLY A O 1
ATOM 602 N N . ALA A 1 88 ? -5.185 3.863 2.605 1.00 97.19 88 ALA A N 1
ATOM 603 C CA . ALA A 1 88 ? -4.656 4.622 3.727 1.00 97.19 88 ALA A CA 1
ATOM 604 C C . ALA A 1 88 ? -3.120 4.563 3.779 1.00 97.19 88 ALA A C 1
ATOM 606 O O . ALA A 1 88 ? -2.515 3.491 3.748 1.00 97.19 88 ALA A O 1
ATOM 607 N N . ALA A 1 89 ? -2.486 5.729 3.895 1.00 96.88 89 ALA A N 1
ATOM 608 C CA . ALA A 1 89 ? -1.043 5.838 4.114 1.00 96.88 89 ALA A CA 1
ATOM 609 C C . ALA A 1 89 ? -0.646 5.520 5.567 1.00 96.88 89 ALA A C 1
ATOM 611 O O . ALA A 1 89 ? 0.476 5.101 5.829 1.00 96.88 89 ALA A O 1
ATOM 612 N N . SER A 1 90 ? -1.575 5.697 6.507 1.00 96.56 90 SER A N 1
ATOM 613 C CA . SER A 1 90 ? -1.413 5.398 7.929 1.00 96.56 90 SER A CA 1
ATOM 614 C C . SER A 1 90 ? -2.770 5.105 8.563 1.00 96.56 90 SER A C 1
ATOM 616 O O . SER A 1 90 ? -3.812 5.462 8.010 1.00 96.56 90 SER A O 1
ATOM 618 N N . CYS A 1 91 ? -2.759 4.492 9.741 1.00 96.56 91 CYS A N 1
ATOM 619 C CA . CYS A 1 91 ? -3.964 4.308 10.540 1.00 96.56 91 CYS A CA 1
ATOM 620 C C . CYS A 1 91 ? -4.265 5.540 11.396 1.00 96.56 91 CYS A C 1
ATOM 622 O O . CYS A 1 91 ? -3.387 6.351 11.694 1.00 96.56 91 CYS A O 1
ATOM 624 N N . LEU A 1 92 ? -5.536 5.692 11.753 1.00 95.56 92 LEU A N 1
ATOM 625 C CA . LEU A 1 92 ? -6.032 6.717 12.657 1.00 95.56 92 LEU A CA 1
ATOM 626 C C . LEU A 1 92 ? -6.200 6.110 14.045 1.00 95.56 92 LEU A C 1
ATOM 628 O O . LEU A 1 92 ? -6.726 5.008 14.181 1.00 95.56 92 LEU A O 1
ATOM 632 N N . LYS A 1 93 ? -5.797 6.834 15.087 1.00 95.62 93 LYS A N 1
ATOM 633 C CA . LYS A 1 93 ? -6.052 6.413 16.467 1.00 95.62 93 LYS A CA 1
ATOM 634 C C . LYS A 1 93 ? -7.535 6.526 16.795 1.00 95.62 93 LYS A C 1
ATOM 636 O O . LYS A 1 93 ? -8.216 7.439 16.326 1.00 95.62 93 LYS A O 1
ATOM 641 N N . CYS A 1 94 ? -8.031 5.612 17.621 1.00 94.94 94 CYS A N 1
ATOM 642 C CA . CYS A 1 94 ? -9.374 5.729 18.159 1.00 94.94 94 CYS A CA 1
ATOM 643 C C . CYS A 1 94 ? -9.478 6.955 19.073 1.00 94.94 94 CYS A C 1
ATOM 645 O O . CYS A 1 94 ? -8.637 7.111 19.961 1.00 94.94 94 CYS A O 1
ATOM 647 N N . PRO A 1 95 ? -10.511 7.798 18.891 1.00 94.31 95 PRO A N 1
ATOM 648 C CA . PRO A 1 95 ? -10.689 8.984 19.710 1.00 94.31 95 PRO A CA 1
ATOM 649 C C . PRO A 1 95 ? -11.030 8.625 21.161 1.00 94.31 95 PRO A C 1
ATOM 651 O O . PRO A 1 95 ? -11.475 7.510 21.459 1.00 94.31 95 PRO A O 1
ATOM 654 N N . ALA A 1 96 ? -10.868 9.583 22.075 1.00 93.75 96 ALA A N 1
ATOM 655 C CA . ALA A 1 96 ? -11.116 9.368 23.491 1.00 93.75 96 ALA A CA 1
ATOM 656 C C . ALA A 1 96 ? -12.563 8.904 23.724 1.00 93.75 96 ALA A C 1
ATOM 658 O O . ALA A 1 96 ? -13.521 9.423 23.148 1.00 93.75 96 ALA A O 1
ATOM 659 N N . GLY A 1 97 ? -12.727 7.892 24.577 1.00 93.00 97 GLY A N 1
ATOM 660 C CA . GLY A 1 97 ? -14.018 7.228 24.777 1.00 93.00 97 GLY A CA 1
ATOM 661 C C . GLY A 1 97 ? -14.389 6.194 23.705 1.00 93.00 97 GLY A C 1
ATOM 662 O O . GLY A 1 97 ? -15.479 5.625 23.791 1.00 93.00 97 GLY A O 1
ATOM 663 N N . GLN A 1 98 ? -13.503 5.904 22.747 1.00 95.38 98 GLN A N 1
ATOM 664 C CA . GLN A 1 98 ? -13.634 4.797 21.800 1.00 95.38 98 GLN A CA 1
ATOM 665 C C . GLN A 1 98 ? -12.411 3.867 21.838 1.00 95.38 98 GLN A C 1
ATOM 667 O O . GLN A 1 98 ? -11.357 4.209 22.377 1.00 95.38 98 GLN A O 1
ATOM 672 N N . TYR A 1 99 ? -12.562 2.657 21.304 1.00 93.88 99 TYR A N 1
ATOM 673 C CA . TYR A 1 99 ? -11.526 1.630 21.302 1.00 93.88 99 TYR A CA 1
ATOM 674 C C . TYR A 1 99 ? -11.658 0.679 20.105 1.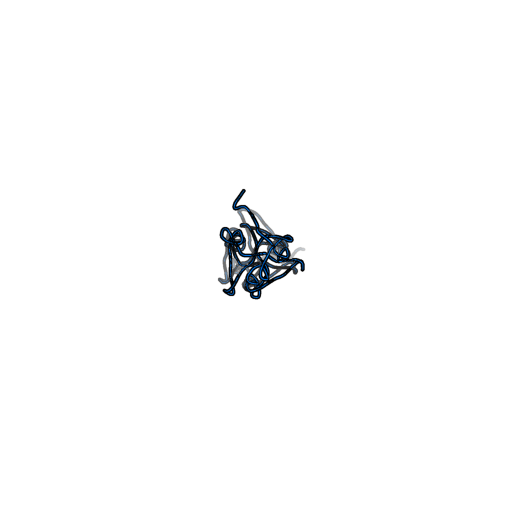00 93.88 99 TYR A C 1
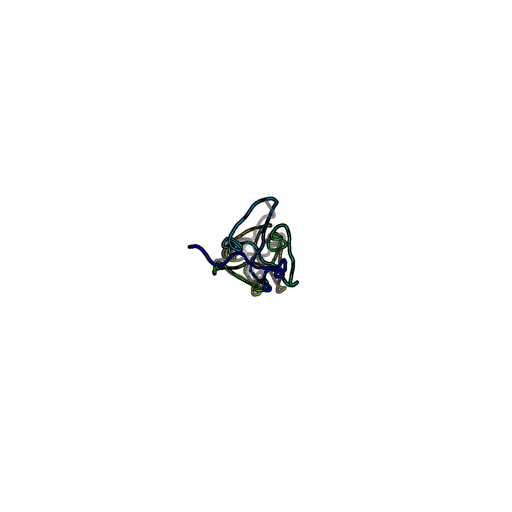ATOM 676 O O . TYR A 1 99 ? -12.741 0.474 19.568 1.00 93.88 99 TYR A O 1
ATOM 684 N N . SER A 1 100 ? -10.550 0.058 19.714 1.00 95.12 100 SER A N 1
ATOM 685 C CA . SER A 1 100 ? -10.482 -0.997 18.698 1.00 95.12 100 SER A CA 1
ATOM 686 C C . SER A 1 100 ? -9.679 -2.149 19.299 1.00 95.12 100 SER A C 1
ATOM 688 O O . SER A 1 100 ? -8.572 -1.933 19.787 1.00 95.12 100 SER A O 1
ATOM 690 N N . THR A 1 101 ? -10.243 -3.357 19.352 1.00 90.50 101 THR A N 1
ATOM 691 C CA . THR A 1 101 ? -9.551 -4.532 19.927 1.00 90.50 101 THR A CA 1
ATOM 692 C C . THR A 1 101 ? -8.901 -5.417 18.881 1.00 90.50 101 THR A C 1
ATOM 694 O O . THR A 1 101 ? -8.028 -6.208 19.222 1.00 90.50 101 THR A O 1
ATOM 697 N N . ALA A 1 102 ? -9.370 -5.338 17.639 1.00 92.00 102 ALA A N 1
ATOM 698 C CA . ALA A 1 102 ? -8.877 -6.156 16.548 1.00 92.00 102 ALA A CA 1
ATOM 699 C C . ALA A 1 102 ? -7.833 -5.384 15.744 1.00 92.00 102 ALA A C 1
ATOM 701 O O . ALA A 1 102 ? -7.991 -4.188 15.489 1.00 92.00 102 ALA A O 1
ATOM 702 N N . GLU A 1 103 ? -6.796 -6.095 15.309 1.00 94.88 103 GLU A N 1
ATOM 703 C CA . GLU A 1 103 ? -5.966 -5.614 14.215 1.00 94.88 103 GLU A CA 1
ATOM 704 C C . GLU A 1 103 ? -6.808 -5.557 12.938 1.00 94.88 103 GLU A C 1
ATOM 706 O O . GLU A 1 103 ? -7.659 -6.417 12.696 1.00 94.88 103 GLU A O 1
ATOM 711 N N . GLY A 1 104 ? -6.573 -4.554 12.102 1.00 95.69 104 GLY A N 1
ATOM 712 C CA . GLY A 1 104 ? -7.318 -4.414 10.858 1.00 95.69 104 GLY A CA 1
ATOM 713 C C . GLY A 1 104 ? -8.689 -3.750 11.005 1.00 95.69 104 GLY A C 1
ATOM 714 O O . GLY A 1 104 ? -9.515 -3.882 10.104 1.00 95.69 104 GLY A O 1
ATOM 715 N N . SER A 1 105 ? -8.966 -3.075 12.124 1.00 96.38 105 SER A N 1
ATOM 716 C CA . SER A 1 105 ? -10.269 -2.443 12.348 1.00 96.38 105 SER A CA 1
ATOM 717 C C . SER A 1 105 ? -10.539 -1.304 11.364 1.00 96.38 105 SER A C 1
ATOM 719 O O . SER A 1 105 ? -9.676 -0.474 11.074 1.00 96.38 105 SER A O 1
ATOM 721 N N . THR A 1 106 ? -11.771 -1.236 10.867 1.00 96.94 106 THR A N 1
ATOM 722 C CA . THR A 1 106 ? -12.245 -0.160 9.982 1.00 96.94 106 THR A CA 1
ATOM 723 C C . THR A 1 106 ? -12.958 0.960 10.729 1.00 96.94 106 THR A C 1
ATOM 725 O O . THR A 1 106 ? -13.279 1.991 10.145 1.00 96.94 106 THR A O 1
ATOM 728 N N . GLU A 1 107 ? -13.213 0.762 12.018 1.00 95.31 107 GLU A N 1
ATOM 729 C CA . GLU A 1 107 ? -13.937 1.679 12.888 1.00 95.31 107 GLU A CA 1
ATOM 730 C C . GLU A 1 107 ? -13.526 1.476 14.349 1.00 95.31 107 GLU A C 1
ATOM 732 O O . GLU A 1 107 ? -12.913 0.466 14.707 1.00 95.31 107 GLU A O 1
ATOM 737 N N . CYS A 1 108 ? -13.897 2.432 15.194 1.00 95.69 108 CYS A N 1
ATOM 738 C CA . CYS A 1 108 ? -13.727 2.346 16.635 1.00 95.69 108 CYS A CA 1
ATOM 739 C C . CYS A 1 108 ? -15.078 2.139 17.320 1.00 95.69 108 CYS A C 1
A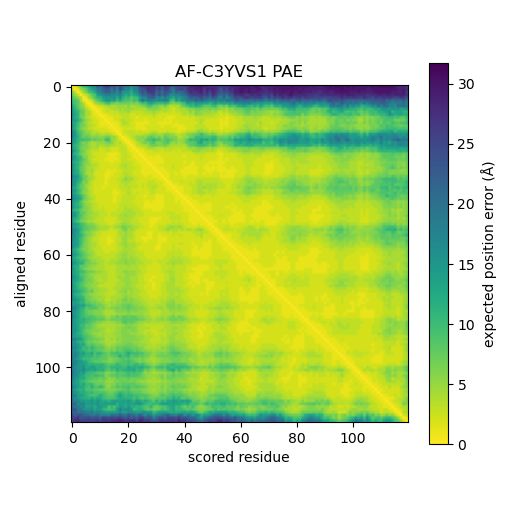TOM 741 O O . CYS A 1 108 ? -16.089 2.743 16.965 1.00 95.69 108 CYS A O 1
ATOM 743 N N . LEU A 1 109 ? -15.080 1.291 18.341 1.00 94.94 109 LEU A N 1
ATOM 744 C CA . LEU A 1 109 ? -16.237 0.981 19.165 1.00 94.94 109 LEU A CA 1
ATOM 745 C C . LEU A 1 109 ? -16.324 1.962 20.333 1.00 94.94 109 LEU A C 1
ATOM 747 O O . LEU A 1 109 ? -15.320 2.286 20.963 1.00 94.94 109 LEU A O 1
ATOM 751 N N . ILE A 1 110 ? -17.532 2.410 20.668 1.00 95.19 110 ILE A N 1
ATOM 752 C CA . ILE A 1 110 ? -17.757 3.298 21.816 1.00 95.19 110 ILE A CA 1
ATOM 753 C C . ILE A 1 110 ? -17.573 2.517 23.122 1.00 95.19 110 ILE A C 1
ATOM 755 O O . ILE A 1 110 ? -18.092 1.409 23.276 1.00 95.19 110 ILE A O 1
ATOM 759 N N . CYS A 1 111 ? -16.883 3.112 24.097 1.00 93.25 111 CYS A N 1
ATOM 760 C CA . CYS A 1 111 ? -16.748 2.538 25.431 1.00 93.25 111 CYS A CA 1
ATOM 761 C C . CYS A 1 111 ? -18.127 2.319 26.087 1.00 93.25 111 CYS A C 1
ATOM 763 O O . CYS A 1 111 ? -18.938 3.247 26.156 1.00 93.25 111 CYS A O 1
ATOM 765 N N . PRO A 1 112 ? -18.409 1.119 26.628 1.00 93.38 112 PRO A N 1
ATOM 766 C CA . PRO A 1 112 ? -19.657 0.877 27.341 1.00 93.38 112 PRO A CA 1
ATOM 767 C C . PRO A 1 112 ? -19.722 1.706 28.632 1.00 93.38 112 PRO A C 1
ATOM 769 O O . PRO A 1 112 ? -18.699 2.105 29.196 1.00 93.38 112 PRO A O 1
ATOM 772 N N . LYS A 1 113 ? -20.943 1.931 29.136 1.00 91.81 113 LYS A N 1
ATOM 773 C CA . LYS A 1 113 ? -21.177 2.687 30.379 1.00 91.81 113 LYS A CA 1
ATOM 774 C C . LYS A 1 113 ? -20.305 2.152 31.522 1.00 91.81 113 LYS A C 1
ATOM 776 O O . LYS A 1 113 ? -20.255 0.947 31.759 1.00 91.81 113 LYS A O 1
ATOM 781 N N . GLY A 1 114 ? -19.642 3.064 32.234 1.00 89.94 114 GLY A N 1
ATOM 782 C CA . GLY A 1 114 ? -18.718 2.734 33.323 1.00 89.94 114 GLY A CA 1
ATOM 783 C C . GLY A 1 114 ? -17.285 2.404 32.884 1.00 89.94 114 GLY A C 1
ATOM 784 O O . GLY A 1 114 ? -16.475 2.051 33.736 1.00 89.94 114 GLY A O 1
ATOM 785 N N . LYS A 1 115 ? -16.949 2.522 31.590 1.00 92.19 115 LYS A N 1
ATOM 786 C CA . LYS A 1 115 ? -15.580 2.382 31.063 1.00 92.19 115 LYS A CA 1
ATOM 787 C C . LYS A 1 115 ? -15.136 3.645 30.325 1.00 92.19 115 LYS A C 1
ATOM 789 O O . LYS A 1 115 ? -15.968 4.414 29.853 1.00 92.19 115 LYS A O 1
ATOM 794 N N . TYR A 1 116 ? -13.824 3.837 30.210 1.00 88.50 116 TYR A N 1
ATOM 795 C CA . TYR A 1 116 ? -13.208 4.941 29.471 1.00 88.50 116 TYR A CA 1
ATOM 796 C C . TYR A 1 116 ? -11.994 4.440 28.669 1.00 88.50 116 TYR A C 1
ATOM 798 O O . TYR A 1 116 ? -11.434 3.394 28.987 1.00 88.50 116 TYR A O 1
ATOM 806 N N . SER A 1 117 ? -11.614 5.184 27.628 1.00 88.44 117 SER A N 1
ATOM 807 C CA . SER A 1 117 ? -10.420 4.964 26.796 1.00 88.44 117 SER A CA 1
ATOM 808 C C . SER A 1 117 ? -9.759 6.322 26.549 1.00 88.44 117 SER A C 1
ATOM 810 O O . SER A 1 117 ? -10.482 7.314 26.404 1.00 88.44 117 SER A O 1
ATOM 812 N N . TYR A 1 118 ? -8.426 6.383 26.555 1.00 81.06 118 TYR A N 1
ATOM 813 C CA . TYR A 1 118 ? -7.656 7.616 26.363 1.00 81.06 118 TYR A CA 1
ATOM 814 C C . TYR A 1 118 ? -7.097 7.691 24.936 1.00 81.06 118 TYR A C 1
ATOM 816 O O . TYR A 1 118 ? -6.693 6.672 24.382 1.00 81.06 118 TYR A O 1
ATOM 824 N N . GLU A 1 119 ? -7.047 8.896 24.361 1.00 73.50 119 GLU A N 1
ATOM 825 C CA . GLU A 1 119 ? -6.233 9.162 23.170 1.00 73.50 119 GLU A CA 1
ATOM 826 C C . GLU A 1 119 ? -4.772 9.289 23.608 1.00 73.50 119 GLU A C 1
ATOM 828 O O . GLU A 1 119 ? -4.439 10.165 24.409 1.00 73.50 119 GLU A O 1
ATOM 833 N N . GLY A 1 120 ? -3.923 8.365 23.156 1.00 56.56 120 GLY A N 1
ATOM 834 C CA . GLY A 1 120 ? -2.469 8.433 23.337 1.00 56.56 120 GLY A CA 1
ATOM 835 C C . GLY A 1 120 ? -1.781 9.138 22.185 1.00 56.56 120 GLY A C 1
ATOM 836 O O . GLY A 1 120 ? -2.332 9.117 21.065 1.00 56.56 120 GLY A O 1
#

Nearest PDB structures (foldseek):
  8wa2-assembly1_B  TM=6.234E-01  e=5.972E-08  Chlamydomonas reinhardtii
  8txb-assembly1_A  TM=5.336E-01  e=8.358E-08  Chlamydomonas reinhardtii
  7k7j-assembly1_A  TM=6.753E-01  e=1.125E-01  Homo sapiens
  7s7k-assembly1_A  TM=4.879E-01  e=2.481E-02  Mus musculus
  2x11-assembly1_A  TM=4.571E-01  e=5.746E-02  Homo sapiens

Sequence (120 aa):
MGEGSTECLDCPAGKYSNEGRTACAPCAAGEFSNIPGATSCQKCPAGQYSTAEGSTECVVCPAGKYSNEGRTMCEPCAAGEFSNTTGAASCLKCPAGQYSTAEGSTECLICPKGKYSYEG

InterPro domains:
  IPR009030 Growth factor receptor cysteine-rich domain superfamily [SSF57184] (5-118)
  IPR011641 Tyrosine-protein kinase ephrin type A/B receptor-like [PF07699] (2-40)
  IPR011641 Tyrosine-protein kinase ephrin type A/B receptor-like [PF07699] (64-106)

Foldseek 3Di:
DDDDDPDDFWADWQWADAPPDPDTFGADWQWTGQDTNHNHTAGAAWQWTGQDTSHHHTHGADWQWTGHTSHHDTFGADWQWTGLDISHNHTHGDAKQWTGGDTSHNDTHGHPPPDIDHDD

pLDDT: mean 92.18, std 10.03, range [38.44, 98.19]

Organism: Branchiostoma floridae (NCBI:txid7739)

Radius of gyration: 21.37 Å; Cα contacts (8 Å, |Δi|>4): 347; chains: 1; bounding box: 50×24×69 Å